Protein AF-A0A3M1GKZ2-F1 (afdb_monomer)

Mean predicted aligned error: 6.31 Å

Solvent-accessible surface area (backbone atoms only — not comparable to full-atom values): 9320 Å² total; per-residue (Å²): 112,46,81,45,53,14,76,59,37,61,53,76,44,78,39,84,76,85,60,89,94,63,88,43,56,88,41,63,17,24,56,49,50,64,48,45,76,88,50,92,95,51,83,71,90,32,74,43,45,52,50,52,49,52,50,51,53,44,51,51,49,22,51,50,25,41,50,50,11,53,52,34,39,75,72,68,40,52,72,63,8,52,48,30,34,48,52,14,45,53,44,38,52,52,49,45,53,50,56,45,49,54,55,63,69,57,75,69,89,48,71,68,59,56,51,45,47,53,50,40,46,52,47,24,47,52,21,48,47,39,29,76,77,64,66,37,74,72,25,47,56,39,27,51,51,28,47,52,52,51,52,54,54,43,47,44,25,56,55,38,37,69,54,45,43,67,53,53,65,61,74,80,108

Radius of gyration: 19.28 Å; Cα contacts (8 Å, |Δi|>4): 212; chains: 1; bounding box: 44×40×63 Å

Nearest PDB structures (foldseek):
  8tn1-assembly1_B  TM=6.274E-01  e=4.951E-01  synthetic construct
  6x8n-assembly2_B  TM=6.418E-01  e=1.323E+00  synthetic construct
  8jh6-assembly1_B  TM=5.559E-01  e=1.133E+00  synthetic construct
  6s37-assembly1_A  TM=4.528E-01  e=1.075E+00  Pseudomonas putida KT2440
  6s18-assembly1_B  TM=3.430E-01  e=3.026E+00  Pseudomonas putida KT2440

Structure (mmCIF, N/CA/C/O backbone):
data_AF-A0A3M1GKZ2-F1
#
_entry.id   AF-A0A3M1GKZ2-F1
#
loop_
_atom_site.group_PDB
_atom_site.id
_atom_site.type_symbol
_atom_site.label_atom_id
_atom_site.label_alt_id
_atom_site.label_comp_id
_atom_site.label_asym_id
_atom_site.label_entity_id
_atom_site.label_seq_id
_atom_site.pdbx_PDB_ins_code
_atom_site.Cartn_x
_atom_site.Cartn_y
_atom_site.Cartn_z
_atom_site.occupancy
_atom_site.B_iso_or_equiv
_atom_site.auth_seq_id
_atom_site.auth_comp_id
_atom_site.auth_asym_id
_atom_site.auth_atom_id
_atom_site.pdbx_PDB_model_num
ATOM 1 N N . MET A 1 1 ? 13.312 12.162 -26.719 1.00 84.31 1 MET A N 1
ATOM 2 C CA . MET A 1 1 ? 12.951 11.028 -25.833 1.00 84.31 1 MET A CA 1
ATOM 3 C C . MET A 1 1 ? 12.941 9.770 -26.679 1.00 84.31 1 MET A C 1
ATOM 5 O O . MET A 1 1 ? 12.450 9.846 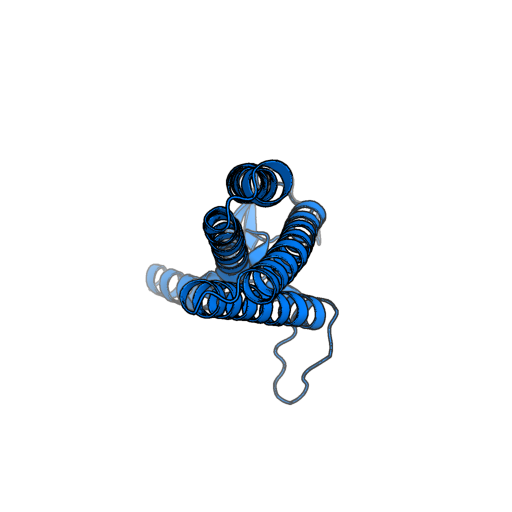-27.797 1.00 84.31 1 MET A O 1
ATOM 9 N N . ALA A 1 2 ? 13.480 8.658 -26.184 1.00 88.62 2 ALA A N 1
ATOM 10 C CA . ALA A 1 2 ? 13.471 7.381 -26.898 1.00 88.62 2 ALA A CA 1
ATOM 11 C C . ALA A 1 2 ? 12.237 6.558 -26.500 1.00 88.62 2 ALA A C 1
ATOM 13 O O . ALA A 1 2 ? 11.874 6.545 -25.320 1.00 88.62 2 ALA A O 1
ATOM 14 N N . LYS A 1 3 ? 11.601 5.884 -27.465 1.00 91.19 3 LYS A N 1
ATOM 15 C CA . LYS A 1 3 ? 10.545 4.900 -27.190 1.00 91.19 3 LYS A CA 1
ATOM 16 C C . LYS A 1 3 ? 11.195 3.566 -26.831 1.00 91.19 3 LYS A C 1
ATOM 18 O O . LYS A 1 3 ? 12.068 3.100 -27.554 1.00 91.19 3 LYS A O 1
ATOM 23 N N . VAL A 1 4 ? 10.769 2.975 -25.723 1.00 91.81 4 VAL A N 1
ATOM 24 C CA . VAL A 1 4 ? 11.190 1.647 -25.262 1.00 91.81 4 VAL A CA 1
ATOM 25 C C . VAL A 1 4 ? 9.963 0.841 -24.860 1.00 91.81 4 VAL A C 1
ATOM 27 O O . VAL A 1 4 ? 8.925 1.404 -24.508 1.00 91.81 4 VAL A O 1
ATOM 30 N N . GLU A 1 5 ? 10.078 -0.479 -24.880 1.00 91.75 5 GLU A N 1
ATOM 31 C CA . GLU A 1 5 ? 9.020 -1.365 -24.407 1.00 91.75 5 GLU A CA 1
ATOM 32 C C . GLU A 1 5 ? 9.192 -1.691 -22.925 1.00 91.75 5 GLU A C 1
ATOM 34 O O . GLU A 1 5 ? 10.300 -1.814 -22.396 1.00 91.75 5 GLU A O 1
ATOM 39 N N . CYS A 1 6 ? 8.072 -1.841 -22.222 1.00 90.25 6 CYS A N 1
ATOM 40 C CA . CYS A 1 6 ? 8.105 -2.353 -20.865 1.00 90.25 6 CYS A CA 1
ATOM 41 C C . CYS A 1 6 ? 8.441 -3.849 -20.865 1.00 90.25 6 CYS A C 1
ATOM 43 O O . CYS A 1 6 ? 7.635 -4.658 -21.316 1.00 90.25 6 CYS A O 1
ATOM 45 N N . GLY A 1 7 ? 9.537 -4.234 -20.207 1.00 89.19 7 GLY A N 1
ATOM 46 C CA . GLY A 1 7 ? 9.987 -5.626 -20.091 1.00 89.19 7 GLY A CA 1
ATOM 47 C C . GLY A 1 7 ? 9.031 -6.576 -19.353 1.00 89.19 7 GLY A C 1
ATOM 48 O O . GLY A 1 7 ? 9.287 -7.771 -19.289 1.00 89.19 7 GLY A O 1
ATOM 49 N N . PHE A 1 8 ? 7.921 -6.078 -18.792 1.00 89.81 8 PHE A N 1
ATOM 50 C CA . PHE A 1 8 ? 6.884 -6.914 -18.178 1.00 89.81 8 PHE A CA 1
ATOM 51 C C . PHE A 1 8 ? 5.573 -6.939 -18.977 1.00 89.81 8 PHE A C 1
ATOM 53 O O . PHE A 1 8 ? 5.068 -8.012 -19.326 1.00 89.81 8 PHE A O 1
ATOM 60 N N . CYS A 1 9 ? 4.976 -5.771 -19.240 1.00 89.69 9 CYS A N 1
ATOM 61 C CA . CYS A 1 9 ? 3.667 -5.692 -19.896 1.00 89.69 9 CYS A CA 1
ATOM 62 C C . CYS A 1 9 ? 3.742 -5.548 -21.423 1.00 89.69 9 CYS A C 1
ATOM 64 O O . CYS A 1 9 ? 2.718 -5.760 -22.066 1.00 89.69 9 CYS A O 1
ATOM 66 N N . GLY A 1 10 ? 4.911 -5.231 -21.991 1.00 89.00 10 GLY A N 1
ATOM 67 C CA . GLY A 1 10 ? 5.126 -5.038 -23.430 1.00 89.00 10 GLY A CA 1
ATOM 68 C C . GLY A 1 10 ? 4.637 -3.695 -23.981 1.00 89.00 10 GLY A C 1
ATOM 69 O O . GLY A 1 10 ? 4.800 -3.426 -25.159 1.00 89.00 10 GLY A O 1
ATOM 70 N N . LEU A 1 11 ? 4.035 -2.828 -23.157 1.00 89.25 11 LEU A N 1
ATOM 71 C CA . LEU A 1 11 ? 3.532 -1.539 -23.639 1.00 89.25 11 LEU A CA 1
ATOM 72 C C . LEU A 1 11 ? 4.683 -0.558 -23.926 1.00 89.25 11 LEU A C 1
ATOM 74 O O . LEU A 1 11 ? 5.607 -0.465 -23.104 1.00 89.25 11 LEU A O 1
ATOM 78 N N . PRO A 1 12 ? 4.606 0.221 -25.022 1.00 90.06 12 PRO A N 1
ATOM 79 C CA . PRO A 1 12 ? 5.603 1.235 -25.335 1.00 90.06 12 PRO A CA 1
ATOM 80 C C . PRO A 1 12 ? 5.489 2.437 -24.387 1.00 90.06 12 PRO A C 1
ATOM 82 O O . PRO A 1 12 ? 4.391 2.872 -24.033 1.00 90.06 12 PRO A O 1
ATOM 85 N N . PHE A 1 13 ? 6.627 3.004 -23.986 1.00 90.06 13 PHE A N 1
ATOM 86 C CA . PHE A 1 13 ? 6.701 4.244 -23.213 1.00 90.06 13 PHE A CA 1
ATOM 87 C C . PHE A 1 13 ? 7.999 5.016 -23.491 1.00 90.06 13 PHE A C 1
ATOM 89 O O . PHE A 1 13 ? 8.944 4.490 -24.075 1.00 90.06 13 PHE A O 1
ATOM 96 N N . SER A 1 14 ? 8.039 6.290 -23.099 1.00 89.75 14 SER A N 1
ATOM 97 C CA . SER A 1 14 ? 9.163 7.183 -23.398 1.00 89.75 14 SER A CA 1
ATOM 98 C C . SER A 1 14 ? 10.139 7.293 -22.229 1.00 89.75 14 SER A C 1
ATOM 100 O O . SER A 1 14 ? 9.732 7.545 -21.094 1.00 89.75 14 SER A O 1
ATOM 102 N N . VAL A 1 15 ? 11.437 7.194 -22.519 1.00 88.44 15 VAL A N 1
ATOM 103 C CA . VAL A 1 15 ? 12.529 7.445 -21.567 1.00 88.44 15 VAL A CA 1
ATOM 104 C C . VAL A 1 15 ? 13.444 8.563 -22.071 1.00 88.44 15 VAL A C 1
ATOM 106 O O . VAL A 1 15 ? 13.610 8.772 -23.276 1.00 88.44 15 VAL A O 1
ATOM 109 N N . ARG A 1 16 ? 14.025 9.337 -21.143 1.00 88.00 16 ARG A N 1
ATOM 110 C CA . ARG A 1 16 ? 14.878 10.486 -21.497 1.00 88.00 16 ARG A CA 1
ATOM 111 C C . ARG A 1 16 ? 16.215 10.045 -22.098 1.00 88.00 16 ARG A C 1
ATOM 113 O O . ARG A 1 16 ? 16.608 10.606 -23.112 1.00 88.00 16 ARG A O 1
ATOM 120 N N . ALA A 1 17 ? 16.859 9.051 -21.490 1.00 88.00 17 ALA A N 1
ATOM 121 C CA . ALA A 1 17 ? 18.127 8.477 -21.929 1.00 88.00 17 ALA A CA 1
ATOM 122 C C . ALA A 1 17 ? 18.113 6.963 -21.638 1.00 88.00 17 ALA A C 1
ATOM 124 O O . ALA A 1 17 ? 18.146 6.586 -20.463 1.00 88.00 17 ALA A O 1
ATOM 125 N N . PRO A 1 18 ? 17.959 6.099 -22.658 1.00 87.56 18 PRO A N 1
ATOM 126 C CA . PRO A 1 18 ? 18.084 4.661 -22.476 1.00 87.56 18 PRO A CA 1
ATOM 127 C C . PRO A 1 18 ? 19.563 4.273 -22.298 1.00 87.56 18 PRO A C 1
ATOM 129 O O . PRO A 1 18 ? 20.428 4.709 -23.049 1.00 87.56 18 PRO A O 1
ATOM 132 N N . GLU A 1 19 ? 19.835 3.451 -21.296 1.00 90.62 19 GLU A N 1
ATOM 133 C CA . GLU A 1 19 ? 21.101 2.781 -21.028 1.00 90.62 19 GLU A CA 1
ATOM 134 C C . GLU A 1 19 ? 21.105 1.461 -21.816 1.00 90.62 19 GLU A C 1
ATOM 136 O O . GLU A 1 19 ? 20.130 0.699 -21.722 1.00 90.62 19 GLU A O 1
ATOM 141 N N . PRO A 1 20 ? 22.167 1.161 -22.581 1.00 89.94 20 PRO A N 1
ATOM 142 C CA . PRO A 1 20 ? 22.291 -0.110 -23.285 1.00 89.94 20 PRO A CA 1
ATOM 143 C C . PRO A 1 20 ? 22.205 -1.295 -22.312 1.00 89.94 20 PRO A C 1
ATOM 145 O O . PRO A 1 20 ? 22.829 -1.282 -21.254 1.00 89.94 20 PRO A O 1
ATOM 148 N N . GLY A 1 21 ? 21.421 -2.321 -22.656 1.00 87.06 21 GLY A N 1
ATOM 149 C CA . GLY A 1 21 ? 21.289 -3.552 -21.862 1.00 87.06 21 GLY A CA 1
ATOM 150 C C . GLY A 1 21 ? 20.405 -3.456 -20.609 1.00 87.06 21 GLY A C 1
ATOM 151 O O . GLY A 1 21 ? 20.158 -4.472 -19.962 1.00 87.06 21 GLY A O 1
ATOM 152 N N . ALA A 1 22 ? 19.883 -2.277 -20.259 1.00 88.75 22 ALA A N 1
ATOM 153 C CA . ALA A 1 22 ? 19.018 -2.129 -19.092 1.00 88.75 22 ALA A CA 1
ATOM 154 C C . ALA A 1 22 ? 17.560 -2.537 -19.380 1.00 88.75 22 ALA A C 1
ATOM 156 O O . ALA A 1 22 ? 16.983 -2.178 -20.406 1.00 88.75 22 ALA A O 1
ATOM 157 N N . THR A 1 23 ? 16.909 -3.218 -18.430 1.00 89.50 23 THR A N 1
ATOM 158 C CA . THR A 1 23 ? 15.465 -3.502 -18.506 1.00 89.50 23 THR A CA 1
ATOM 159 C C . THR A 1 23 ? 14.637 -2.299 -18.043 1.00 89.50 23 THR A C 1
ATOM 161 O O . THR A 1 23 ? 14.928 -1.656 -17.028 1.00 89.50 23 THR A O 1
ATOM 164 N N . TYR A 1 24 ? 13.563 -2.006 -18.775 1.00 88.94 24 TYR A N 1
ATOM 165 C CA . TYR A 1 24 ? 12.703 -0.843 -18.568 1.00 88.94 24 TYR A CA 1
ATOM 166 C C . TYR A 1 24 ? 11.287 -1.246 -18.151 1.00 88.94 24 TYR A C 1
ATOM 168 O O . TYR A 1 24 ? 10.711 -2.192 -18.684 1.00 88.94 24 TYR A O 1
ATOM 176 N N . TYR A 1 25 ? 10.697 -0.511 -17.203 1.00 88.88 25 TYR A N 1
ATOM 177 C CA . TYR A 1 25 ? 9.336 -0.755 -16.722 1.00 88.88 25 TYR A CA 1
ATOM 178 C C . TYR A 1 25 ? 8.504 0.522 -16.768 1.00 88.88 25 TYR A C 1
ATOM 180 O O . TYR A 1 25 ? 8.942 1.562 -16.286 1.00 88.88 25 TYR A O 1
ATOM 188 N N . CYS A 1 26 ? 7.286 0.434 -17.305 1.00 87.19 26 CYS A N 1
ATOM 189 C CA . CYS A 1 26 ? 6.398 1.593 -17.435 1.00 87.19 26 CYS A CA 1
ATOM 190 C C . CYS A 1 26 ? 5.752 2.032 -16.106 1.00 87.19 26 CYS A C 1
ATOM 192 O O . CYS A 1 26 ? 5.079 3.060 -16.059 1.00 87.19 26 CYS A O 1
ATOM 194 N N . CYS A 1 27 ? 5.857 1.216 -15.052 1.00 86.00 27 CYS A N 1
ATOM 195 C CA . CYS A 1 27 ? 5.358 1.527 -13.714 1.00 86.00 27 CYS A CA 1
ATOM 196 C C . CYS A 1 27 ? 6.007 0.665 -12.625 1.00 86.00 27 CYS A C 1
ATOM 198 O O . CYS A 1 27 ? 6.457 -0.451 -12.904 1.00 86.00 27 CYS A O 1
ATOM 200 N N . SER A 1 28 ? 5.940 1.140 -11.376 1.00 83.69 28 SER A N 1
ATOM 201 C CA . SER A 1 28 ? 6.307 0.382 -10.170 1.00 83.69 28 SER A CA 1
ATOM 202 C C . SER A 1 28 ? 5.655 -1.003 -10.100 1.00 83.69 28 SER A C 1
ATOM 204 O O . SER A 1 28 ? 6.333 -1.989 -9.825 1.00 83.69 28 SER A O 1
ATOM 206 N N . GLY A 1 29 ? 4.371 -1.114 -10.452 1.00 86.25 29 GLY A N 1
ATOM 207 C CA . GLY A 1 29 ? 3.666 -2.397 -10.490 1.00 86.25 29 GLY A CA 1
ATOM 208 C C . GLY A 1 29 ? 4.267 -3.405 -11.476 1.00 86.25 29 GLY A C 1
ATOM 209 O O . GLY A 1 29 ?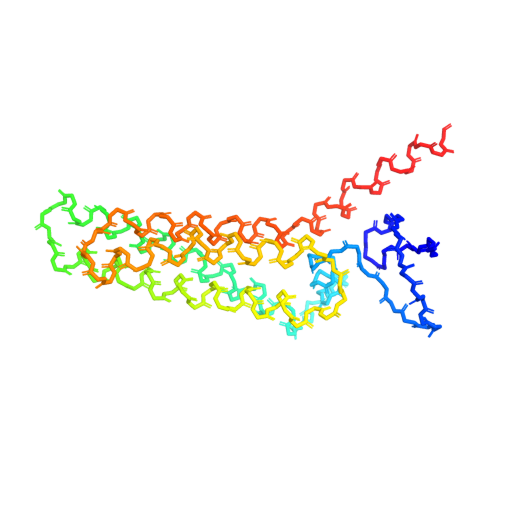 4.379 -4.583 -11.158 1.00 86.25 29 GLY A O 1
ATOM 210 N N . CYS A 1 30 ? 4.699 -2.964 -12.664 1.00 87.88 30 CYS A N 1
ATOM 211 C CA . CYS A 1 30 ? 5.370 -3.836 -13.638 1.00 87.88 30 CYS A CA 1
ATOM 212 C C . CYS A 1 30 ? 6.763 -4.259 -13.157 1.00 87.88 30 CYS A C 1
ATOM 214 O O . CYS A 1 30 ? 7.146 -5.408 -13.351 1.00 87.88 30 CYS A O 1
ATOM 216 N N . ALA A 1 31 ? 7.495 -3.343 -12.515 1.00 86.12 31 ALA A N 1
ATOM 217 C CA . ALA A 1 31 ? 8.813 -3.622 -11.947 1.00 86.12 31 ALA A CA 1
ATOM 218 C C . ALA A 1 31 ? 8.752 -4.584 -10.749 1.00 86.12 31 ALA A C 1
ATOM 220 O O . ALA A 1 31 ? 9.673 -5.369 -10.542 1.00 86.12 31 ALA A O 1
ATOM 221 N N . LEU A 1 32 ? 7.682 -4.526 -9.949 1.00 83.81 32 LEU A N 1
ATOM 222 C CA . LEU A 1 32 ? 7.442 -5.474 -8.862 1.00 83.81 32 LEU A CA 1
ATOM 223 C C . LEU A 1 32 ? 7.049 -6.845 -9.419 1.00 83.81 32 LEU A C 1
ATOM 225 O O . LEU A 1 32 ? 7.599 -7.865 -9.015 1.00 83.81 32 LEU A O 1
ATOM 229 N N . ALA A 1 33 ? 6.127 -6.859 -10.379 1.00 85.56 33 ALA A N 1
ATOM 230 C CA . ALA A 1 33 ? 5.600 -8.079 -10.973 1.00 85.56 33 ALA A CA 1
ATOM 231 C C . ALA A 1 33 ? 6.650 -8.898 -11.729 1.00 85.56 33 ALA A C 1
ATOM 233 O O . ALA A 1 33 ? 6.604 -10.122 -11.697 1.00 85.56 33 ALA A O 1
ATOM 234 N N . SER A 1 34 ? 7.617 -8.245 -12.378 1.00 86.31 34 SER A N 1
ATOM 235 C CA . SER A 1 34 ? 8.703 -8.948 -13.069 1.00 86.31 34 SER A CA 1
ATOM 236 C C . SER A 1 34 ? 9.646 -9.703 -12.130 1.00 86.31 34 SER A C 1
ATOM 238 O O . SER A 1 34 ? 10.380 -10.570 -12.588 1.00 86.31 34 SER A O 1
ATOM 240 N N . ARG A 1 35 ? 9.620 -9.412 -10.822 1.00 84.12 35 ARG A N 1
ATOM 241 C CA . ARG A 1 35 ? 10.426 -10.099 -9.797 1.00 84.12 35 ARG A CA 1
ATOM 242 C C . ARG A 1 35 ? 9.740 -11.335 -9.210 1.00 84.12 35 ARG A C 1
ATOM 244 O O . ARG A 1 35 ? 10.285 -11.953 -8.293 1.00 84.12 35 ARG A O 1
ATOM 251 N N . ILE A 1 36 ? 8.539 -11.664 -9.677 1.00 80.69 36 ILE A N 1
ATOM 252 C CA . ILE A 1 36 ? 7.772 -12.833 -9.244 1.00 80.69 36 ILE A CA 1
ATOM 253 C C . ILE A 1 36 ? 7.791 -13.819 -10.417 1.00 80.69 36 ILE A C 1
ATOM 255 O O . ILE A 1 36 ? 7.059 -13.612 -11.389 1.00 80.69 36 ILE A O 1
ATOM 259 N N . PRO A 1 37 ? 8.663 -14.845 -10.383 1.00 69.25 37 PRO A N 1
ATOM 260 C CA . PRO A 1 37 ? 8.722 -15.837 -11.447 1.00 69.25 37 PRO A CA 1
ATOM 261 C C . PRO A 1 37 ? 7.406 -16.616 -11.483 1.00 69.25 37 PRO A C 1
ATOM 263 O O . PRO A 1 37 ? 6.904 -17.035 -10.442 1.00 69.25 37 PRO A O 1
ATOM 266 N N . MET A 1 38 ? 6.849 -16.799 -12.677 1.00 69.88 38 MET A N 1
ATOM 267 C CA . MET A 1 38 ? 5.706 -17.681 -12.918 1.00 69.88 38 MET A CA 1
ATOM 268 C C . MET A 1 38 ? 6.169 -18.787 -13.863 1.00 69.88 38 MET A C 1
ATOM 270 O O . MET A 1 38 ? 5.860 -18.755 -15.053 1.00 69.88 38 MET A O 1
ATOM 274 N N . GLU A 1 39 ? 6.981 -19.712 -13.358 1.00 72.25 39 GLU A N 1
ATOM 275 C CA . GLU A 1 39 ? 7.347 -20.920 -14.098 1.00 72.25 39 GLU A CA 1
ATOM 276 C C . GLU A 1 39 ? 6.415 -22.068 -13.682 1.00 72.25 39 GLU A C 1
ATOM 278 O O . GLU A 1 39 ? 6.165 -22.252 -12.488 1.00 72.25 39 GLU A O 1
ATOM 283 N N . PRO A 1 40 ? 5.852 -22.839 -14.630 1.00 70.12 40 PRO A N 1
ATOM 284 C CA . PRO A 1 40 ? 5.044 -24.003 -14.293 1.00 70.12 40 PRO A CA 1
ATOM 285 C C . PRO A 1 40 ? 5.885 -25.023 -13.515 1.00 70.12 40 PRO A C 1
ATOM 287 O O . PRO A 1 40 ? 6.948 -25.427 -13.974 1.00 70.12 40 PRO A O 1
ATOM 290 N N . GLY A 1 41 ? 5.404 -25.457 -12.349 1.00 71.44 41 GLY A N 1
ATOM 291 C CA . GLY A 1 41 ? 6.026 -26.542 -11.578 1.00 71.44 41 GLY A CA 1
ATOM 292 C C . GLY A 1 41 ? 7.086 -26.119 -10.557 1.00 71.44 41 GLY A C 1
ATOM 293 O O . GLY A 1 41 ? 7.499 -26.956 -9.762 1.00 71.44 41 GLY A O 1
ATOM 294 N N . ASN A 1 42 ? 7.469 -24.840 -10.500 1.00 71.69 42 ASN A N 1
ATOM 295 C CA . ASN A 1 42 ? 8.311 -24.306 -9.432 1.00 71.69 42 ASN A CA 1
ATOM 296 C C . ASN A 1 42 ? 7.750 -22.962 -8.960 1.00 71.69 42 ASN A C 1
ATOM 298 O O . ASN A 1 42 ? 7.649 -22.015 -9.735 1.00 71.69 42 ASN A O 1
ATOM 302 N N . PHE A 1 43 ? 7.404 -22.868 -7.674 1.00 72.44 43 PHE A N 1
ATOM 303 C CA . PHE A 1 43 ? 7.097 -21.599 -7.012 1.00 72.44 43 PHE A CA 1
ATOM 304 C C . PHE A 1 43 ? 8.347 -21.132 -6.262 1.00 72.44 43 PHE A C 1
ATOM 306 O O . PHE A 1 43 ? 8.467 -21.385 -5.060 1.00 72.44 43 PHE A O 1
ATOM 313 N N . PRO A 1 44 ? 9.322 -20.489 -6.932 1.00 76.50 44 PRO A N 1
ATOM 314 C CA . PRO A 1 44 ? 10.501 -20.003 -6.242 1.00 76.50 44 PRO A CA 1
ATOM 315 C C . PRO A 1 44 ? 10.075 -18.950 -5.220 1.00 76.50 44 PRO A C 1
ATOM 317 O O . PRO A 1 44 ? 9.426 -17.954 -5.557 1.00 76.50 44 PRO A O 1
ATOM 320 N N . VAL A 1 45 ? 10.463 -19.161 -3.962 1.00 84.69 45 VAL A N 1
ATOM 321 C CA . VAL A 1 45 ? 10.297 -18.176 -2.891 1.00 84.69 45 VAL A CA 1
ATOM 322 C C . VAL A 1 45 ? 11.214 -16.992 -3.196 1.00 84.69 45 VAL A C 1
ATOM 324 O O . VAL A 1 45 ? 12.363 -16.926 -2.766 1.00 84.69 45 VAL A O 1
ATOM 327 N N . SER A 1 46 ? 10.724 -16.059 -4.012 1.00 84.50 46 SER A N 1
ATOM 328 C CA . SER A 1 46 ? 11.441 -14.835 -4.350 1.00 84.50 46 SER A CA 1
ATOM 329 C C . SER A 1 46 ? 11.174 -13.765 -3.294 1.00 84.50 46 SER A C 1
ATOM 331 O O . SER A 1 46 ? 10.104 -13.713 -2.684 1.00 84.50 46 SER A O 1
ATOM 333 N N . ARG A 1 47 ? 12.118 -12.834 -3.109 1.00 82.56 47 ARG A N 1
ATOM 334 C CA . ARG A 1 47 ? 11.893 -11.659 -2.244 1.00 82.56 47 ARG A CA 1
ATOM 335 C C . ARG A 1 47 ? 10.644 -10.875 -2.665 1.00 82.56 47 ARG A C 1
ATOM 337 O O . ARG A 1 47 ? 9.944 -10.346 -1.813 1.00 82.56 47 ARG A O 1
ATOM 344 N N . GLY A 1 48 ? 10.355 -10.819 -3.969 1.00 80.19 48 GLY A N 1
ATOM 345 C CA . GLY A 1 48 ? 9.155 -10.169 -4.500 1.00 80.19 48 GLY A CA 1
ATOM 346 C C . GLY A 1 48 ? 7.866 -10.864 -4.064 1.00 80.19 48 GLY A C 1
ATOM 347 O O . GLY A 1 48 ? 6.920 -10.184 -3.676 1.00 80.19 48 GLY A O 1
ATOM 348 N N . LEU A 1 49 ? 7.849 -12.201 -4.065 1.00 84.19 49 LEU A N 1
ATOM 349 C CA . LEU A 1 49 ? 6.715 -12.990 -3.586 1.00 84.19 49 LEU A CA 1
ATOM 350 C C . LEU A 1 49 ? 6.491 -12.792 -2.084 1.00 84.19 49 LEU A C 1
ATOM 352 O O . LEU A 1 49 ? 5.366 -12.528 -1.673 1.00 84.19 49 LEU A O 1
ATOM 356 N N . VAL A 1 50 ? 7.555 -12.848 -1.276 1.00 87.62 50 VAL A N 1
ATOM 357 C CA . VAL A 1 50 ? 7.464 -12.611 0.176 1.00 87.62 50 VAL A CA 1
ATOM 358 C C . VAL A 1 50 ? 6.910 -11.216 0.460 1.00 87.62 50 VAL A C 1
ATOM 360 O O . VAL A 1 50 ? 5.993 -11.073 1.260 1.00 87.62 50 VAL A O 1
ATOM 363 N N . VAL A 1 51 ? 7.402 -10.189 -0.236 1.00 85.56 51 VAL A N 1
ATOM 364 C CA . VAL A 1 51 ? 6.885 -8.821 -0.101 1.00 85.56 51 VAL A CA 1
ATOM 365 C C . VAL A 1 51 ? 5.407 -8.737 -0.491 1.00 85.56 51 VAL A C 1
ATOM 367 O O . VAL A 1 51 ? 4.626 -8.133 0.237 1.00 85.56 51 VAL A O 1
ATOM 370 N N . ALA A 1 52 ? 4.999 -9.361 -1.599 1.00 84.31 52 ALA A N 1
ATOM 371 C CA . ALA A 1 52 ? 3.600 -9.374 -2.021 1.00 84.31 52 ALA A CA 1
ATOM 372 C C . ALA A 1 52 ? 2.692 -10.077 -0.996 1.00 84.31 52 ALA A C 1
ATOM 374 O O . ALA A 1 52 ? 1.615 -9.567 -0.685 1.00 84.31 52 ALA A O 1
ATOM 375 N N . LEU A 1 53 ? 3.144 -11.200 -0.430 1.00 89.50 53 LEU A N 1
ATOM 376 C CA . LEU A 1 53 ? 2.438 -11.925 0.626 1.00 89.50 53 LEU A CA 1
ATOM 377 C C . LEU A 1 53 ? 2.338 -11.101 1.909 1.00 89.50 53 LEU A C 1
ATOM 379 O O . LEU A 1 53 ? 1.256 -11.019 2.478 1.00 89.50 53 LEU A O 1
ATOM 383 N N . LEU A 1 54 ? 3.419 -10.445 2.336 1.00 90.00 54 LEU A N 1
ATOM 384 C CA . LEU A 1 54 ? 3.406 -9.560 3.504 1.00 90.00 54 LEU A CA 1
ATOM 385 C C . LEU A 1 54 ? 2.451 -8.380 3.306 1.00 90.00 54 LEU A C 1
ATOM 387 O O . LEU A 1 54 ? 1.690 -8.054 4.213 1.00 90.00 54 LEU A O 1
ATOM 391 N N . CYS A 1 55 ? 2.438 -7.775 2.115 1.00 89.12 55 CYS A N 1
ATOM 392 C CA . CYS A 1 55 ? 1.484 -6.723 1.775 1.00 89.12 55 CYS A CA 1
ATOM 393 C C . CYS A 1 55 ? 0.036 -7.231 1.820 1.00 89.12 55 CYS A C 1
ATOM 395 O O . CYS A 1 55 ? -0.811 -6.589 2.436 1.00 89.12 55 CYS A O 1
ATOM 397 N N . GLY A 1 56 ? -0.254 -8.376 1.194 1.00 91.12 56 GLY A N 1
ATOM 398 C CA . GLY A 1 56 ? -1.601 -8.951 1.165 1.00 91.12 56 GLY A CA 1
ATOM 399 C C . GLY A 1 56 ? -2.088 -9.384 2.548 1.00 91.12 56 GLY A C 1
ATOM 400 O O . GLY A 1 56 ? -3.189 -9.023 2.957 1.00 91.12 56 GLY A O 1
ATOM 401 N N . PHE A 1 57 ? -1.245 -10.097 3.295 1.00 93.38 57 PHE A N 1
ATOM 402 C CA . PHE A 1 57 ? -1.539 -10.538 4.655 1.00 93.38 57 PHE A CA 1
ATOM 403 C C . PHE A 1 57 ? -1.716 -9.351 5.598 1.00 93.38 57 PHE A C 1
ATOM 405 O O . PHE A 1 57 ? -2.688 -9.304 6.348 1.00 93.38 57 PHE A O 1
ATOM 412 N N . GLY A 1 58 ? -0.817 -8.367 5.548 1.00 94.38 58 GLY A N 1
ATOM 413 C CA . GLY A 1 58 ? -0.943 -7.177 6.377 1.00 94.38 58 GLY A CA 1
ATOM 414 C C . GLY A 1 58 ? -2.218 -6.402 6.054 1.00 94.38 58 GLY A C 1
ATOM 415 O O . GLY A 1 58 ? -2.926 -6.019 6.980 1.00 94.38 58 GLY A O 1
ATOM 416 N N . LEU A 1 59 ? -2.557 -6.216 4.771 1.00 94.50 59 LEU A N 1
ATOM 417 C CA . LEU A 1 59 ? -3.782 -5.519 4.364 1.00 94.50 59 LEU A CA 1
ATOM 418 C C . LEU A 1 59 ? -5.031 -6.256 4.854 1.00 94.50 59 LEU A C 1
ATOM 420 O O . LEU A 1 59 ? -5.933 -5.636 5.413 1.00 94.50 59 LEU A O 1
ATOM 424 N N . PHE A 1 60 ? -5.070 -7.579 4.685 1.00 95.94 60 PHE A N 1
ATOM 425 C CA . PHE A 1 60 ? -6.162 -8.407 5.187 1.00 95.94 60 PHE A CA 1
ATOM 426 C C . PHE A 1 60 ? -6.339 -8.242 6.701 1.00 95.94 60 PHE A C 1
ATOM 428 O O . PHE A 1 60 ? -7.441 -7.950 7.161 1.00 95.94 60 PHE A O 1
ATOM 435 N N . ASN A 1 61 ? -5.253 -8.356 7.471 1.00 96.00 61 ASN A N 1
ATOM 436 C CA . ASN A 1 61 ? -5.307 -8.199 8.924 1.00 96.00 61 ASN A CA 1
ATOM 437 C C . ASN A 1 61 ? -5.695 -6.777 9.333 1.00 96.00 61 ASN A C 1
ATOM 439 O O . ASN A 1 61 ? -6.482 -6.605 10.257 1.00 96.00 61 ASN A O 1
ATOM 443 N N . GLN A 1 62 ? -5.203 -5.754 8.631 1.00 95.94 62 GLN A N 1
ATOM 444 C CA . GLN A 1 62 ? -5.601 -4.372 8.876 1.00 95.94 62 GLN A CA 1
ATOM 445 C C . GLN A 1 62 ? -7.123 -4.213 8.752 1.00 95.94 62 GLN A C 1
ATOM 447 O O . GLN A 1 62 ? -7.749 -3.662 9.659 1.00 95.94 62 GLN A O 1
ATOM 452 N N . VAL A 1 63 ? -7.721 -4.709 7.663 1.00 97.00 63 VAL A N 1
ATOM 453 C CA . VAL A 1 63 ? -9.176 -4.641 7.447 1.00 97.00 63 VAL A CA 1
ATOM 454 C C . VAL A 1 63 ? -9.920 -5.462 8.497 1.00 97.00 63 VAL A C 1
ATOM 456 O O . VAL A 1 63 ? -10.891 -4.973 9.069 1.00 97.00 63 VAL A O 1
ATOM 459 N N . LEU A 1 64 ? -9.448 -6.674 8.797 1.00 97.31 64 LEU A N 1
ATOM 460 C CA . LEU A 1 64 ? -10.053 -7.546 9.803 1.00 97.31 64 LEU A CA 1
ATOM 461 C C . LEU A 1 64 ? -10.105 -6.868 11.178 1.00 97.31 64 LEU A C 1
ATOM 463 O O . LEU A 1 64 ? -11.162 -6.832 11.800 1.00 97.31 64 LEU A O 1
ATOM 467 N N . PHE A 1 65 ? -8.997 -6.280 11.634 1.00 97.62 65 PHE A N 1
ATOM 468 C CA . PHE A 1 65 ? -8.948 -5.569 12.911 1.00 97.62 65 PHE A CA 1
ATOM 469 C C . PHE A 1 65 ? -9.756 -4.265 12.901 1.00 97.62 65 PHE A C 1
ATOM 471 O O . PHE A 1 65 ? -10.329 -3.908 13.929 1.00 97.62 65 PHE A O 1
ATOM 478 N N . ALA A 1 66 ? -9.855 -3.574 11.759 1.00 96.62 66 ALA A N 1
ATOM 479 C CA . ALA A 1 66 ? -10.721 -2.402 11.617 1.00 96.62 66 ALA A CA 1
ATOM 480 C C . ALA A 1 66 ? -12.205 -2.776 11.768 1.00 96.62 66 ALA A C 1
ATOM 482 O O . ALA A 1 66 ? -12.941 -2.118 12.508 1.00 96.62 66 ALA A O 1
ATOM 483 N N . LEU A 1 67 ? -12.630 -3.860 11.109 1.00 97.69 67 LEU A N 1
ATOM 484 C CA . LEU A 1 67 ? -13.985 -4.403 11.206 1.00 97.69 67 LEU A CA 1
ATOM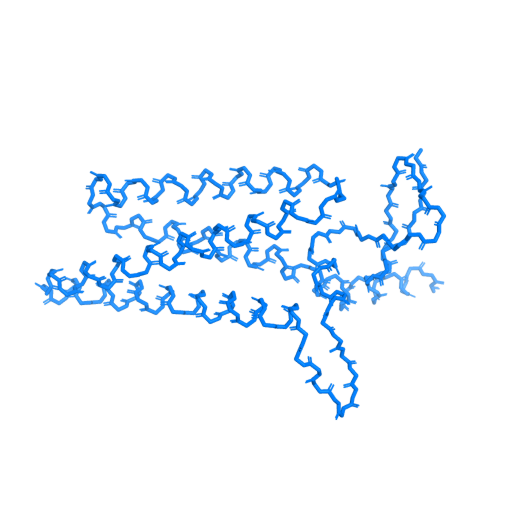 485 C C . LEU A 1 67 ? -14.285 -4.898 12.620 1.00 97.69 67 LEU A C 1
ATOM 487 O O . LEU A 1 67 ? -15.280 -4.483 13.207 1.00 97.69 67 LEU A O 1
ATOM 491 N N . LEU A 1 68 ? -13.405 -5.732 13.182 1.00 97.62 68 LEU A N 1
ATOM 492 C CA . LEU A 1 68 ? -13.556 -6.270 14.532 1.00 97.62 68 LEU A CA 1
ATOM 493 C C . LEU A 1 68 ? -13.619 -5.145 15.569 1.00 97.62 68 LEU A C 1
ATOM 495 O O . LEU A 1 68 ? -14.514 -5.137 16.404 1.00 97.62 68 LEU A O 1
ATOM 499 N N . GLY A 1 69 ? -12.712 -4.168 15.493 1.00 96.56 69 GLY A N 1
ATOM 500 C CA . GLY A 1 69 ? -12.701 -3.030 16.408 1.00 96.56 69 GLY A CA 1
ATOM 501 C C . GLY A 1 69 ? -13.968 -2.184 16.312 1.00 96.56 69 GLY A C 1
ATOM 502 O O . GLY A 1 69 ? -14.527 -1.806 17.338 1.00 96.56 69 GLY A O 1
ATOM 503 N N . SER A 1 70 ? -14.468 -1.955 15.094 1.00 96.12 70 SER A N 1
ATOM 504 C CA . SER A 1 70 ? -15.728 -1.234 14.868 1.00 96.12 70 SER A CA 1
ATOM 505 C C . SER A 1 70 ? -16.938 -2.001 15.419 1.00 96.12 70 SER A C 1
ATOM 507 O O . SER A 1 70 ? -17.799 -1.401 16.056 1.00 96.12 70 SER A O 1
ATOM 509 N N . ALA A 1 71 ? -16.988 -3.323 15.224 1.00 97.50 71 ALA A N 1
ATOM 510 C CA . ALA A 1 71 ? -18.060 -4.174 15.739 1.00 97.50 71 ALA A CA 1
ATOM 511 C C . ALA A 1 71 ? -18.064 -4.224 17.276 1.00 97.50 71 ALA A C 1
ATOM 513 O O . ALA A 1 71 ? -19.092 -3.998 17.903 1.00 97.50 71 ALA A O 1
ATOM 514 N N . VAL A 1 72 ? -16.898 -4.422 17.894 1.00 97.50 72 VAL A N 1
ATOM 515 C CA . VAL A 1 72 ? -16.750 -4.468 19.358 1.00 97.50 72 VAL A CA 1
ATOM 516 C C . VAL A 1 72 ? -17.064 -3.110 20.005 1.00 97.50 72 VAL A C 1
ATOM 518 O O . VAL A 1 72 ? -17.626 -3.065 21.100 1.00 97.50 72 VAL A O 1
ATOM 521 N N . LEU A 1 73 ? -16.755 -1.994 19.331 1.00 95.88 73 LEU A N 1
ATOM 522 C CA . LEU A 1 73 ? -17.190 -0.665 19.776 1.00 95.88 73 LEU A CA 1
ATOM 523 C C . LEU A 1 73 ? -18.712 -0.515 19.748 1.00 95.88 73 LEU A C 1
ATOM 525 O O . LEU A 1 73 ? -19.274 0.054 20.681 1.00 95.88 73 LEU A O 1
ATOM 529 N N . ALA A 1 74 ? -19.373 -1.039 18.714 1.00 95.69 74 ALA A N 1
ATOM 530 C CA . ALA A 1 74 ? -20.830 -1.012 18.615 1.00 95.69 74 ALA A CA 1
ATOM 531 C C . ALA A 1 74 ? -21.511 -1.826 19.733 1.00 95.69 74 ALA A C 1
ATOM 533 O O . ALA A 1 74 ? -22.611 -1.482 20.155 1.00 95.69 74 ALA A O 1
ATOM 534 N N . GLU A 1 75 ? -20.837 -2.849 20.267 1.00 97.06 75 GLU A N 1
ATOM 535 C CA . GLU A 1 75 ? -21.276 -3.627 21.437 1.00 97.06 75 GLU A CA 1
ATOM 536 C C . GLU A 1 75 ? -21.001 -2.933 22.790 1.00 97.06 75 GLU A C 1
ATOM 538 O O . GLU A 1 75 ? -21.255 -3.507 23.848 1.00 97.06 75 GLU A O 1
ATOM 543 N N . GLY A 1 76 ? -20.452 -1.712 22.797 1.00 95.75 76 GLY A N 1
ATOM 544 C CA . GLY A 1 76 ? -20.157 -0.954 24.019 1.00 95.75 76 GLY A CA 1
ATOM 545 C C . GLY A 1 76 ? -18.863 -1.362 24.734 1.00 95.75 76 GLY A C 1
ATOM 546 O O . GLY A 1 76 ? -18.548 -0.834 25.800 1.00 95.75 76 GLY A O 1
ATOM 547 N N . ARG A 1 77 ? -18.062 -2.264 24.154 1.00 96.44 77 ARG A N 1
ATOM 548 C CA . ARG A 1 77 ? -16.794 -2.741 24.734 1.00 96.44 77 ARG A CA 1
ATOM 549 C C . ARG A 1 77 ? -15.618 -1.869 24.286 1.00 96.44 77 ARG A C 1
ATOM 551 O O . ARG A 1 77 ? -14.740 -2.311 23.540 1.00 96.44 77 ARG A O 1
ATOM 558 N N . ALA A 1 78 ? -15.607 -0.621 24.757 1.00 94.00 78 ALA A N 1
ATOM 559 C CA . ALA A 1 78 ? -14.705 0.430 24.281 1.00 94.00 78 ALA A CA 1
ATOM 560 C C . ALA A 1 78 ? -13.213 0.053 24.296 1.00 94.00 78 ALA A C 1
ATOM 562 O O . ALA A 1 78 ? -12.541 0.210 23.276 1.00 94.00 78 ALA A O 1
ATOM 563 N N . ASP A 1 79 ? -12.702 -0.497 25.400 1.00 94.06 79 ASP A N 1
ATOM 564 C CA . ASP A 1 79 ? -11.268 -0.789 25.549 1.00 94.06 79 ASP A CA 1
ATOM 565 C C . ASP A 1 79 ? -10.761 -1.807 24.521 1.00 94.06 79 ASP A C 1
ATOM 567 O O . ASP A 1 79 ? -9.728 -1.611 23.877 1.00 94.06 79 ASP A O 1
ATOM 571 N N . VAL A 1 80 ? -11.522 -2.887 24.324 1.00 95.88 80 VAL A N 1
ATOM 572 C CA . VAL A 1 80 ? -11.174 -3.963 23.386 1.00 95.88 80 VAL A CA 1
ATOM 573 C C . VAL A 1 80 ? -11.327 -3.485 21.942 1.00 95.88 80 VAL A C 1
ATOM 575 O O . VAL A 1 80 ? -10.465 -3.760 21.105 1.00 95.88 80 VAL A O 1
ATOM 578 N N . GLY A 1 81 ? -12.389 -2.728 21.651 1.00 95.25 81 GLY A N 1
ATOM 579 C CA . GLY A 1 81 ? -12.628 -2.178 20.320 1.00 95.25 81 GLY A CA 1
ATOM 580 C C . GLY A 1 81 ? -11.539 -1.189 19.896 1.00 95.25 81 GLY A C 1
ATOM 581 O O . GLY A 1 81 ? -10.980 -1.306 18.803 1.00 95.25 81 GLY A O 1
ATOM 582 N N . LEU A 1 82 ? -11.147 -0.276 20.792 1.00 94.62 82 LEU A N 1
ATOM 583 C CA . LEU A 1 82 ? -10.046 0.661 20.552 1.00 94.62 82 LEU A CA 1
ATOM 584 C C . LEU A 1 82 ? -8.699 -0.049 20.414 1.00 94.62 82 LEU A C 1
ATOM 586 O O . LEU A 1 82 ? -7.889 0.357 19.580 1.00 94.62 82 LEU A O 1
ATOM 590 N N . LEU A 1 83 ? -8.445 -1.112 21.183 1.00 95.69 83 LEU A N 1
ATOM 591 C CA . LEU A 1 83 ? -7.227 -1.908 21.032 1.00 95.69 83 LEU A CA 1
ATOM 592 C C . LEU A 1 83 ? -7.137 -2.525 19.629 1.00 95.69 83 LEU A C 1
ATOM 594 O O . LEU A 1 83 ? -6.108 -2.379 18.970 1.00 95.69 83 LEU A O 1
ATOM 598 N N . ALA A 1 84 ? -8.211 -3.151 19.143 1.00 95.81 84 ALA A N 1
ATOM 599 C CA . ALA A 1 84 ? -8.252 -3.717 17.795 1.00 95.81 84 ALA A CA 1
ATOM 600 C C . ALA A 1 84 ? -8.038 -2.638 16.717 1.00 95.81 84 ALA A C 1
ATOM 602 O O . ALA A 1 84 ? -7.224 -2.818 15.809 1.00 95.81 84 ALA A O 1
ATOM 603 N N . LEU A 1 85 ? -8.675 -1.471 16.860 1.00 95.44 85 LEU A N 1
ATOM 604 C CA . LEU A 1 85 ? -8.454 -0.333 15.965 1.00 95.44 85 LEU A CA 1
ATOM 605 C C . LEU A 1 85 ? -7.006 0.180 15.996 1.00 95.44 85 LEU A C 1
ATOM 607 O O . LEU A 1 85 ? -6.460 0.511 14.946 1.00 95.44 85 LEU A O 1
ATOM 611 N N . ARG A 1 86 ? -6.347 0.201 17.163 1.00 95.06 86 ARG A N 1
ATOM 612 C CA . ARG A 1 86 ? -4.924 0.569 17.278 1.00 95.06 86 ARG A CA 1
ATOM 613 C C . ARG A 1 86 ? -4.024 -0.434 16.569 1.00 95.06 86 ARG A C 1
ATOM 615 O O . ARG A 1 86 ? -3.123 -0.017 15.847 1.00 95.06 86 ARG A O 1
ATOM 622 N N . VAL A 1 87 ? -4.284 -1.732 16.727 1.00 95.69 87 VAL A N 1
ATOM 623 C CA . VAL A 1 87 ? -3.552 -2.785 16.004 1.00 95.69 87 VAL A CA 1
ATOM 624 C C . VAL A 1 87 ? -3.726 -2.608 14.496 1.00 95.69 87 VAL A C 1
ATOM 626 O O . VAL A 1 87 ? -2.735 -2.630 13.765 1.00 95.69 87 VAL A O 1
ATOM 629 N N . SER A 1 88 ? -4.952 -2.340 14.033 1.00 95.56 88 SER A N 1
ATOM 630 C CA . SER A 1 88 ? -5.219 -2.009 12.629 1.00 95.56 88 SER A CA 1
ATOM 631 C C . SER A 1 88 ? -4.430 -0.778 12.173 1.00 95.56 88 SER A C 1
ATOM 633 O O . SER A 1 88 ? -3.749 -0.826 11.150 1.00 95.56 88 SER A O 1
ATOM 635 N N . ALA A 1 89 ? -4.449 0.310 12.946 1.00 93.19 89 ALA A N 1
ATOM 636 C CA . ALA A 1 89 ? -3.748 1.542 12.600 1.00 93.19 89 ALA A CA 1
ATOM 637 C C . ALA A 1 89 ? -2.224 1.345 12.500 1.00 93.19 89 ALA A C 1
ATOM 639 O O . ALA A 1 89 ? -1.606 1.787 11.532 1.00 93.19 89 ALA A O 1
ATOM 640 N N . VAL A 1 90 ? -1.617 0.633 13.455 1.00 93.62 90 VAL A N 1
ATOM 641 C CA . VAL A 1 90 ? -0.175 0.334 13.451 1.00 93.62 90 VAL A CA 1
ATOM 642 C C . VAL A 1 90 ? 0.198 -0.568 12.273 1.00 93.62 90 VAL A C 1
ATOM 644 O O . VAL A 1 90 ? 1.146 -0.262 11.546 1.00 93.62 90 VAL A O 1
ATOM 647 N N . ALA A 1 91 ? -0.567 -1.637 12.029 1.00 92.06 91 ALA A N 1
ATOM 648 C CA . ALA A 1 91 ? -0.366 -2.498 10.863 1.00 92.06 91 ALA A CA 1
ATOM 649 C C . ALA A 1 91 ? -0.495 -1.699 9.555 1.00 92.06 91 ALA A C 1
ATOM 651 O O . ALA A 1 91 ? 0.327 -1.838 8.647 1.00 92.06 91 ALA A O 1
ATOM 652 N N . GLY A 1 92 ? -1.483 -0.805 9.490 1.00 92.06 92 GLY A N 1
ATOM 653 C CA . GLY A 1 92 ? -1.722 0.073 8.355 1.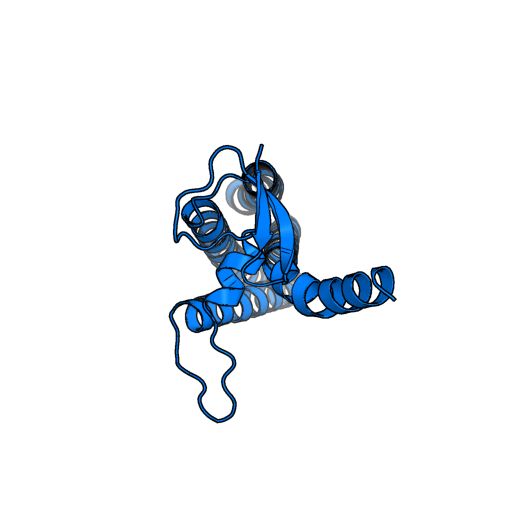00 92.06 92 GLY A CA 1
ATOM 654 C C . GLY A 1 92 ? -0.569 1.034 8.076 1.00 92.06 92 GLY A C 1
ATOM 655 O O . GLY A 1 92 ? -0.167 1.180 6.923 1.00 92.06 92 GLY A O 1
ATOM 656 N N . LEU A 1 93 ? 0.010 1.644 9.111 1.00 92.00 93 LEU A N 1
ATOM 657 C CA . LEU A 1 93 ? 1.196 2.494 8.974 1.00 92.00 93 LEU A CA 1
ATOM 658 C C . LEU A 1 93 ? 2.414 1.698 8.491 1.00 92.00 93 LEU A C 1
ATOM 660 O O . LEU A 1 93 ? 3.147 2.168 7.621 1.00 92.00 93 LEU A O 1
ATOM 664 N N . GLY A 1 94 ? 2.602 0.477 9.001 1.00 91.50 94 GLY A N 1
ATOM 665 C CA . GLY A 1 94 ? 3.669 -0.419 8.551 1.00 91.50 94 GLY A CA 1
ATOM 6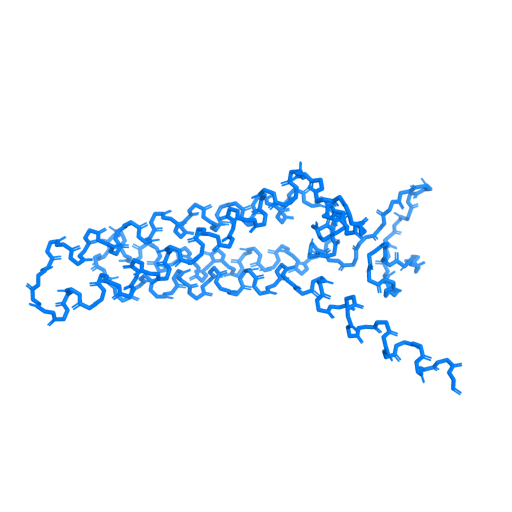66 C C . GLY A 1 94 ? 3.550 -0.779 7.067 1.00 91.50 94 GLY A C 1
ATOM 667 O O . GLY A 1 94 ? 4.526 -0.679 6.321 1.00 91.50 94 GLY A O 1
ATOM 668 N N . LEU A 1 95 ? 2.344 -1.130 6.611 1.00 90.62 95 LEU A N 1
ATOM 669 C CA . LEU A 1 95 ? 2.056 -1.390 5.195 1.00 90.62 95 LEU A CA 1
ATOM 670 C C . LEU A 1 95 ? 2.298 -0.171 4.317 1.00 90.62 95 LEU A C 1
ATOM 672 O O . LEU A 1 95 ? 2.897 -0.292 3.247 1.00 90.62 95 LEU A O 1
ATOM 676 N N . PHE A 1 96 ? 1.843 0.993 4.775 1.00 88.56 96 PHE A N 1
ATOM 677 C CA . PHE A 1 96 ? 2.022 2.242 4.061 1.00 88.56 96 PHE A CA 1
ATOM 678 C C . PHE A 1 96 ? 3.512 2.543 3.863 1.00 88.56 96 PHE A C 1
ATOM 680 O O . PHE A 1 96 ? 3.960 2.773 2.738 1.00 88.56 96 PHE A O 1
ATOM 687 N N . ALA A 1 97 ? 4.299 2.463 4.941 1.00 88.31 97 ALA A N 1
ATOM 688 C CA . ALA A 1 97 ? 5.743 2.672 4.907 1.00 88.31 97 ALA A CA 1
ATOM 689 C C . ALA A 1 97 ? 6.446 1.671 3.977 1.00 88.31 97 ALA A C 1
ATOM 691 O O . ALA A 1 97 ? 7.305 2.063 3.185 1.00 88.31 97 ALA A O 1
ATOM 692 N N . LEU A 1 98 ? 6.043 0.396 4.011 1.00 87.94 98 LEU A N 1
ATOM 693 C CA . LEU A 1 98 ? 6.559 -0.631 3.108 1.00 87.94 98 LEU A CA 1
ATOM 694 C C . LEU A 1 98 ? 6.250 -0.295 1.642 1.00 87.94 98 LEU A C 1
ATOM 696 O O . LEU A 1 98 ? 7.156 -0.281 0.809 1.00 87.94 98 LEU A O 1
ATOM 700 N N . GLY A 1 99 ? 4.995 0.017 1.313 1.00 84.12 99 GLY A N 1
ATOM 701 C CA . GLY A 1 99 ? 4.582 0.349 -0.052 1.00 84.12 99 GLY A CA 1
ATOM 702 C C . GLY A 1 99 ? 5.242 1.626 -0.585 1.00 84.12 99 GLY A C 1
ATOM 703 O O . GLY A 1 99 ? 5.690 1.661 -1.738 1.00 84.12 99 GLY A O 1
ATOM 704 N N . ALA A 1 100 ? 5.388 2.650 0.260 1.00 82.38 100 ALA A N 1
ATOM 705 C CA . ALA A 1 100 ? 6.142 3.859 -0.058 1.00 82.38 100 ALA A CA 1
ATOM 706 C C . ALA A 1 100 ? 7.625 3.538 -0.304 1.00 82.38 100 ALA A C 1
ATOM 708 O O . ALA A 1 100 ? 8.176 3.936 -1.331 1.00 82.38 100 ALA A O 1
ATOM 709 N N . GLY A 1 101 ? 8.251 2.742 0.568 1.00 83.56 101 GLY A N 1
ATOM 710 C CA . GLY A 1 101 ? 9.638 2.298 0.427 1.00 83.56 101 GLY A CA 1
ATOM 711 C C . GLY A 1 101 ? 9.887 1.527 -0.870 1.00 83.56 101 GLY A C 1
ATOM 712 O O . GLY A 1 101 ? 10.849 1.816 -1.579 1.00 83.56 101 GLY A O 1
ATOM 713 N N . LEU A 1 102 ? 8.988 0.612 -1.245 1.00 80.69 102 LEU A N 1
ATOM 714 C CA . LEU A 1 102 ? 9.058 -0.114 -2.520 1.00 80.69 102 LEU A CA 1
ATOM 715 C C . LEU A 1 102 ? 8.936 0.823 -3.725 1.00 80.69 102 LEU A C 1
ATOM 717 O O . LEU A 1 102 ? 9.654 0.662 -4.714 1.00 80.69 102 LEU A O 1
ATOM 721 N N . THR A 1 103 ? 8.053 1.816 -3.633 1.00 78.69 103 THR A N 1
ATOM 722 C CA . THR A 1 103 ? 7.840 2.799 -4.700 1.00 78.69 103 THR A CA 1
ATOM 723 C C . THR A 1 103 ? 9.060 3.708 -4.870 1.00 78.69 103 THR A C 1
ATOM 725 O O . THR A 1 103 ? 9.506 3.933 -5.994 1.00 78.69 103 THR A O 1
ATOM 728 N N . LEU A 1 104 ? 9.671 4.157 -3.769 1.00 77.75 104 LEU A N 1
ATOM 729 C CA . LEU A 1 104 ? 10.903 4.954 -3.779 1.00 77.75 104 LEU A CA 1
ATOM 730 C C . LEU A 1 104 ? 12.118 4.136 -4.249 1.00 77.75 104 LEU A C 1
ATOM 732 O O . LEU A 1 104 ? 12.936 4.616 -5.040 1.00 77.75 104 LEU A O 1
ATOM 736 N N . ALA A 1 105 ? 12.222 2.875 -3.819 1.00 76.69 105 ALA A N 1
ATOM 737 C CA . ALA A 1 105 ? 13.295 1.962 -4.213 1.00 76.69 105 ALA A CA 1
ATOM 738 C C . ALA A 1 105 ? 13.246 1.588 -5.700 1.00 76.69 105 ALA A C 1
ATOM 740 O O . ALA A 1 105 ? 14.272 1.215 -6.272 1.00 76.69 105 ALA A O 1
ATOM 741 N N . ALA A 1 106 ? 12.088 1.720 -6.355 1.00 70.81 106 ALA A N 1
ATOM 742 C CA . ALA A 1 106 ? 11.948 1.430 -7.777 1.00 70.81 106 ALA A CA 1
ATOM 743 C C . ALA A 1 106 ? 12.797 2.346 -8.686 1.00 70.81 106 ALA A C 1
ATOM 745 O O . ALA A 1 106 ? 12.920 2.019 -9.864 1.00 70.81 106 ALA A O 1
ATOM 746 N N . ARG A 1 107 ? 13.412 3.429 -8.158 1.00 58.16 107 ARG A N 1
ATOM 747 C CA . ARG A 1 107 ? 14.480 4.316 -8.708 1.00 58.16 107 ARG A CA 1
ATOM 748 C C . ARG A 1 107 ? 14.384 4.800 -10.171 1.00 58.16 107 ARG A C 1
ATOM 750 O O . ARG A 1 107 ? 15.174 5.653 -10.571 1.00 58.16 107 ARG A O 1
ATOM 757 N N . ARG A 1 108 ? 13.414 4.370 -10.977 1.00 59.62 108 ARG A N 1
ATOM 758 C CA . ARG A 1 108 ? 13.224 4.777 -12.375 1.00 59.62 108 ARG A CA 1
ATOM 759 C C . ARG A 1 108 ? 11.992 5.674 -12.485 1.00 59.62 108 ARG A C 1
ATOM 761 O O . ARG A 1 108 ? 10.884 5.229 -12.747 1.00 59.62 108 ARG A O 1
ATOM 768 N N . ARG A 1 109 ? 12.259 6.961 -12.226 1.00 56.81 109 ARG A N 1
ATOM 769 C CA . ARG A 1 109 ? 11.487 8.188 -12.509 1.00 56.81 109 ARG A CA 1
ATOM 770 C C . ARG A 1 109 ? 10.201 7.998 -13.334 1.00 56.81 109 ARG A C 1
ATOM 772 O O . ARG A 1 109 ? 10.192 8.257 -14.534 1.00 56.81 109 ARG A O 1
ATOM 779 N N . ALA A 1 110 ? 9.091 7.712 -12.667 1.00 66.94 110 ALA A N 1
ATOM 780 C CA . ALA A 1 110 ? 7.787 8.172 -13.122 1.00 66.94 110 ALA A CA 1
ATOM 781 C C . ALA A 1 110 ? 7.291 9.193 -12.095 1.00 66.94 110 ALA A C 1
ATOM 783 O O . ALA A 1 110 ? 7.067 8.846 -10.939 1.00 66.94 110 ALA A O 1
ATOM 784 N N . TRP A 1 111 ? 7.135 10.459 -12.495 1.00 70.75 111 TRP A N 1
ATOM 785 C CA . TRP A 1 111 ? 6.546 11.504 -11.642 1.00 70.75 111 TRP A CA 1
ATOM 786 C C . TRP A 1 111 ? 5.194 11.069 -11.055 1.00 70.75 111 TRP A C 1
ATOM 788 O O . TR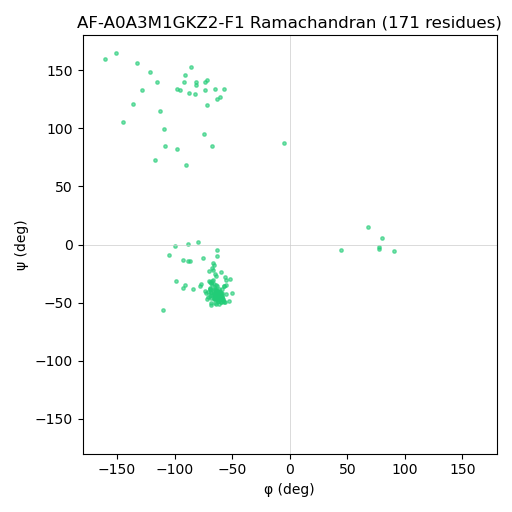P A 1 111 ? 4.866 11.430 -9.931 1.00 70.75 111 TRP A O 1
ATOM 798 N N . SER A 1 112 ? 4.460 10.212 -11.772 1.00 73.06 112 SER A N 1
ATOM 799 C CA . SER A 1 112 ? 3.223 9.594 -11.293 1.00 73.06 112 SER A CA 1
ATOM 800 C C . SER A 1 112 ? 3.393 8.801 -9.996 1.00 73.06 112 SER A C 1
ATOM 802 O O . SER A 1 112 ? 2.489 8.799 -9.173 1.00 73.06 112 SER A O 1
ATOM 804 N N . ASP A 1 113 ? 4.527 8.124 -9.809 1.00 75.25 113 ASP A N 1
ATOM 805 C CA . ASP A 1 113 ? 4.765 7.307 -8.618 1.00 75.25 113 ASP A CA 1
ATOM 806 C C . ASP A 1 113 ? 5.118 8.198 -7.410 1.00 75.25 113 A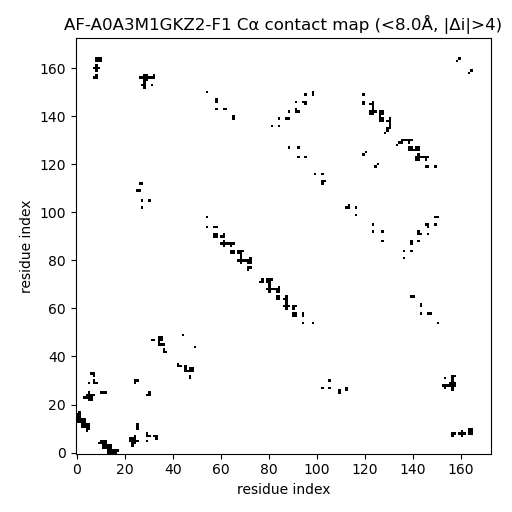SP A C 1
ATOM 808 O O . ASP A 1 113 ? 4.669 7.924 -6.302 1.00 75.25 113 ASP A O 1
ATOM 812 N N . ALA A 1 114 ? 5.819 9.320 -7.623 1.00 75.81 114 ALA A N 1
ATOM 813 C CA . ALA A 1 114 ? 6.068 10.319 -6.578 1.00 75.81 114 ALA A CA 1
ATOM 814 C C . ALA A 1 114 ? 4.785 11.059 -6.159 1.00 75.81 114 ALA A C 1
ATOM 816 O O . ALA A 1 114 ? 4.528 11.212 -4.967 1.00 75.81 114 ALA A O 1
ATOM 817 N N . ILE A 1 115 ? 3.954 11.461 -7.132 1.00 81.56 115 ILE A N 1
ATOM 818 C CA . ILE A 1 115 ? 2.640 12.069 -6.873 1.00 81.56 115 ILE A CA 1
ATOM 819 C C . ILE A 1 115 ? 1.772 11.106 -6.069 1.00 81.56 115 ILE A C 1
ATOM 821 O O . ILE A 1 115 ? 1.166 11.512 -5.085 1.00 81.56 115 ILE A O 1
ATOM 825 N N . LEU A 1 116 ? 1.745 9.824 -6.438 1.00 79.44 116 LEU A N 1
ATOM 826 C CA . LEU A 1 116 ? 0.971 8.835 -5.701 1.00 79.44 116 LEU A CA 1
ATOM 827 C C . LEU A 1 116 ? 1.474 8.669 -4.265 1.00 79.44 116 LEU A C 1
ATOM 829 O O . LEU A 1 116 ? 0.654 8.642 -3.359 1.00 79.44 116 LEU A O 1
ATOM 833 N N . VAL A 1 117 ? 2.789 8.582 -4.036 1.00 79.44 117 VAL A N 1
ATOM 834 C CA . VAL A 1 117 ? 3.332 8.492 -2.668 1.00 79.44 117 VAL A CA 1
ATOM 835 C C . VAL A 1 117 ? 2.948 9.727 -1.853 1.00 79.44 117 VAL A C 1
ATOM 837 O O . VAL A 1 117 ? 2.534 9.578 -0.709 1.00 79.44 117 VAL A O 1
ATOM 840 N N . ALA A 1 118 ? 3.012 10.926 -2.437 1.00 82.56 118 ALA A N 1
ATOM 841 C CA . ALA A 1 118 ? 2.602 12.158 -1.765 1.00 82.56 118 ALA A CA 1
ATOM 842 C C . ALA A 1 118 ? 1.095 12.181 -1.453 1.00 82.56 118 ALA A C 1
ATOM 844 O O . ALA A 1 118 ? 0.703 12.486 -0.328 1.00 82.56 118 ALA A O 1
ATOM 845 N N . VAL A 1 119 ? 0.248 11.802 -2.415 1.00 82.94 119 VAL A N 1
ATOM 846 C CA . VAL A 1 119 ? -1.208 11.704 -2.223 1.00 82.94 119 VAL A CA 1
ATOM 847 C C . VAL A 1 119 ? -1.534 10.657 -1.167 1.00 82.94 119 VAL A C 1
ATOM 849 O O . VAL A 1 119 ? -2.306 10.927 -0.256 1.00 82.94 119 VAL A O 1
ATOM 852 N N . ALA A 1 120 ? -0.920 9.481 -1.241 1.00 79.19 120 ALA A N 1
ATOM 853 C CA . ALA A 1 120 ? -1.150 8.408 -0.292 1.00 79.19 120 ALA A CA 1
ATOM 854 C C . ALA A 1 120 ? -0.623 8.779 1.109 1.00 79.19 120 ALA A C 1
ATOM 856 O O . ALA A 1 120 ? -1.246 8.409 2.097 1.00 79.19 120 ALA A O 1
ATOM 857 N N . ALA A 1 121 ? 0.449 9.576 1.212 1.00 81.44 121 ALA A N 1
ATOM 858 C CA . ALA A 1 121 ? 0.928 10.123 2.483 1.00 81.44 121 ALA A CA 1
ATOM 859 C C . ALA A 1 121 ? -0.045 11.153 3.067 1.00 81.44 121 ALA A C 1
ATOM 861 O O . ALA A 1 121 ? -0.282 11.139 4.269 1.00 81.44 121 ALA A O 1
ATOM 862 N N . GLY A 1 122 ? -0.659 12.000 2.238 1.00 83.31 122 GLY A N 1
ATOM 863 C CA . GLY A 1 122 ? -1.720 12.905 2.683 1.00 83.31 122 GLY A CA 1
ATOM 864 C C . GLY A 1 122 ? -2.968 12.144 3.139 1.00 83.31 122 GLY A C 1
ATOM 865 O O . GLY A 1 122 ? -3.450 12.344 4.251 1.00 83.31 122 GLY A O 1
ATOM 866 N N . VAL A 1 123 ? -3.450 11.218 2.306 1.00 81.56 123 VAL A N 1
ATOM 867 C CA . VAL A 1 123 ? -4.672 10.435 2.547 1.00 81.56 123 VAL A CA 1
ATOM 868 C C . VAL A 1 123 ? -4.500 9.426 3.684 1.00 81.56 123 VAL A C 1
ATOM 870 O O . VAL A 1 123 ? -5.465 9.162 4.383 1.00 81.56 123 VAL A O 1
ATOM 873 N N . GLY A 1 124 ? -3.306 8.871 3.903 1.00 82.00 124 GLY A N 1
ATOM 874 C CA . GLY A 1 124 ? -3.024 7.928 4.992 1.00 82.00 124 GLY A CA 1
ATOM 875 C C . GLY A 1 124 ? -2.504 8.593 6.269 1.00 82.00 124 GLY A C 1
ATOM 876 O O . GLY A 1 124 ? -2.875 8.193 7.372 1.00 82.00 124 GLY A O 1
ATOM 877 N N . GLY A 1 125 ? -1.682 9.636 6.140 1.00 85.12 125 GLY A N 1
ATOM 878 C CA . GLY A 1 125 ? -1.064 10.340 7.264 1.00 85.12 125 GLY A CA 1
ATOM 879 C C . GLY A 1 125 ? -2.042 11.216 8.039 1.00 85.12 125 GLY A C 1
ATOM 880 O O . GLY A 1 125 ? -2.010 11.214 9.268 1.00 85.12 125 GLY A O 1
ATOM 881 N N . TRP A 1 126 ? -2.957 11.909 7.352 1.00 87.62 126 TRP A N 1
ATOM 882 C CA . TRP A 1 126 ? -3.970 12.731 8.021 1.00 87.62 126 TRP A CA 1
ATOM 883 C C . TRP A 1 126 ? -4.917 11.906 8.913 1.00 87.62 126 TRP A C 1
ATOM 885 O O . TRP A 1 126 ? -5.070 12.254 10.087 1.00 87.62 126 TRP A O 1
ATOM 895 N N . PRO A 1 127 ? -5.507 10.786 8.449 1.00 87.69 127 PRO A N 1
ATOM 896 C CA . PRO A 1 127 ? -6.342 9.954 9.306 1.00 87.69 127 PRO A CA 1
ATOM 897 C C . PRO A 1 127 ? -5.554 9.255 10.417 1.00 87.69 127 PRO A C 1
ATOM 899 O O . PRO A 1 127 ? -6.054 9.148 11.532 1.00 87.69 127 PRO A O 1
ATOM 902 N N . ALA A 1 128 ? -4.307 8.841 10.165 1.00 86.75 128 ALA A N 1
ATOM 903 C CA . ALA A 1 128 ? -3.457 8.303 11.224 1.00 86.75 128 ALA A CA 1
ATOM 904 C C . ALA A 1 128 ? -3.224 9.342 12.334 1.00 86.75 128 ALA A C 1
ATOM 906 O O . ALA A 1 128 ? -3.391 9.032 13.512 1.00 86.75 128 ALA A O 1
ATOM 907 N N . TRP A 1 129 ? -2.915 10.590 11.971 1.00 89.62 129 TRP A N 1
ATOM 908 C CA . TRP A 1 129 ? -2.778 11.674 12.940 1.00 89.62 129 TRP A CA 1
ATOM 909 C C . TRP A 1 129 ? -4.082 11.917 13.712 1.00 89.62 129 TRP A C 1
ATOM 911 O O . TRP A 1 129 ? -4.052 11.950 14.939 1.00 89.62 129 TRP A O 1
ATOM 921 N N . ARG A 1 130 ? -5.238 11.991 13.035 1.00 91.56 130 ARG A N 1
ATOM 922 C CA . ARG A 1 130 ? -6.547 12.130 13.705 1.00 91.56 130 ARG A CA 1
ATOM 923 C C . ARG A 1 130 ? -6.847 10.988 14.676 1.00 91.56 130 ARG A C 1
ATOM 925 O O . ARG A 1 130 ? -7.392 11.235 15.748 1.00 91.56 130 ARG A O 1
ATOM 932 N N . PHE A 1 131 ? -6.473 9.761 14.327 1.00 91.50 131 PHE A N 1
ATOM 933 C CA . PHE A 1 131 ? -6.667 8.605 15.193 1.00 91.50 131 PHE A CA 1
ATOM 934 C C . PHE A 1 131 ? -5.777 8.672 16.443 1.00 91.50 131 PHE A C 1
ATOM 936 O O . PHE A 1 131 ? -6.278 8.567 17.560 1.00 91.50 131 PHE A O 1
ATOM 943 N N . PHE A 1 132 ? -4.466 8.883 16.276 1.00 89.81 132 PHE A N 1
ATOM 944 C CA . PHE A 1 132 ? -3.517 8.850 17.396 1.00 89.81 132 PHE A CA 1
ATOM 945 C C . PHE A 1 132 ? -3.528 10.119 18.256 1.00 89.81 132 PHE A C 1
ATOM 947 O O . PHE A 1 132 ? -3.362 10.018 19.467 1.00 89.81 132 PHE A O 1
ATOM 954 N N . ALA A 1 133 ? -3.723 11.296 17.656 1.00 90.31 133 ALA A N 1
ATOM 955 C CA . ALA A 1 133 ? -3.735 12.571 18.374 1.00 90.31 133 ALA A CA 1
ATOM 956 C C . ALA A 1 133 ? -5.140 12.971 18.851 1.00 90.31 133 ALA A C 1
ATOM 958 O O . ALA A 1 133 ? -5.275 13.580 19.906 1.00 90.31 133 ALA A O 1
ATOM 959 N N . GLY A 1 134 ? -6.178 12.644 18.074 1.00 84.94 134 GLY A N 1
ATOM 960 C CA . GLY A 1 134 ? -7.558 13.060 18.342 1.00 84.94 134 GLY A CA 1
ATOM 961 C C . GLY A 1 134 ? -8.472 11.966 18.894 1.00 84.94 134 GLY A C 1
ATOM 962 O O . GLY A 1 134 ? -9.594 12.274 19.280 1.00 84.94 134 GLY A O 1
ATOM 963 N N . GLY A 1 135 ? -8.037 10.700 18.915 1.00 87.25 135 GLY A N 1
ATOM 964 C CA . GLY A 1 135 ? -8.874 9.575 19.354 1.00 87.25 135 GLY A CA 1
ATOM 965 C C . GLY A 1 135 ? -10.044 9.260 18.413 1.00 87.25 135 GLY A C 1
ATOM 966 O O . GLY A 1 135 ? -10.964 8.540 18.796 1.00 87.25 135 GLY A O 1
ATOM 967 N N . ASP A 1 136 ? -10.030 9.790 17.188 1.00 91.19 136 ASP A N 1
ATOM 968 C CA . ASP A 1 136 ? -11.106 9.615 16.214 1.00 91.19 136 ASP A CA 1
ATOM 969 C C . ASP A 1 136 ? -11.073 8.201 15.618 1.00 91.19 136 ASP A C 1
ATOM 971 O O . ASP A 1 136 ? -10.354 7.928 14.654 1.00 91.19 136 ASP A O 1
ATOM 975 N N . ALA A 1 137 ? -11.866 7.294 16.192 1.00 88.25 137 ALA A N 1
ATOM 976 C CA . ALA A 1 137 ? -11.969 5.901 15.762 1.00 88.25 137 ALA A CA 1
ATOM 977 C C . ALA A 1 137 ? -12.340 5.749 14.276 1.00 88.25 137 ALA A C 1
ATOM 979 O O . ALA A 1 137 ? -11.899 4.801 13.622 1.00 88.25 137 ALA A O 1
ATOM 980 N N . THR A 1 138 ? -13.097 6.696 13.710 1.00 91.06 138 THR A N 1
ATOM 981 C CA . THR A 1 138 ? -13.509 6.637 12.300 1.00 91.06 138 THR A CA 1
ATOM 982 C C . THR A 1 138 ? -12.339 6.871 11.346 1.00 91.06 138 THR A C 1
ATOM 984 O O . THR A 1 138 ? -12.347 6.381 10.215 1.00 91.06 138 THR A O 1
ATOM 987 N N . ALA A 1 139 ? -11.278 7.534 11.814 1.00 91.56 139 ALA A N 1
ATOM 988 C CA . ALA A 1 139 ? -10.111 7.852 11.006 1.00 91.56 139 ALA A CA 1
ATOM 989 C C . ALA A 1 139 ? -9.303 6.605 10.586 1.00 91.56 139 ALA A C 1
ATOM 991 O O . ALA A 1 139 ? -8.614 6.638 9.565 1.00 91.56 139 ALA A O 1
ATOM 992 N N . VAL A 1 140 ? -9.444 5.464 11.278 1.00 92.50 140 VAL A N 1
ATOM 993 C CA . VAL A 1 140 ? -8.824 4.188 10.857 1.00 92.50 140 VAL A CA 1
ATOM 994 C C . VAL A 1 140 ? -9.259 3.789 9.446 1.00 92.50 140 VAL A C 1
ATOM 996 O O . VAL A 1 140 ? -8.444 3.297 8.661 1.00 92.50 140 VAL A O 1
ATOM 999 N N . TRP A 1 141 ? -10.510 4.067 9.075 1.00 92.56 141 TRP A N 1
ATOM 1000 C CA . TRP A 1 141 ? -11.032 3.750 7.746 1.00 92.56 141 TRP A CA 1
ATOM 1001 C C . TRP A 1 141 ? -10.365 4.555 6.631 1.00 92.56 141 TRP A C 1
ATOM 1003 O O . TRP A 1 141 ? -10.179 4.034 5.531 1.00 92.56 141 TRP A O 1
ATOM 1013 N N . GLY A 1 142 ? -9.918 5.781 6.919 1.00 90.19 142 GLY A N 1
ATOM 1014 C CA . GLY A 1 142 ? -9.117 6.568 5.981 1.00 90.19 142 GLY A CA 1
ATOM 1015 C C . GLY A 1 142 ? -7.770 5.905 5.677 1.00 90.19 142 GLY A C 1
ATOM 1016 O O . GLY A 1 142 ? -7.368 5.812 4.518 1.00 90.19 142 GLY A O 1
ATOM 1017 N N . LEU A 1 143 ? -7.109 5.350 6.699 1.00 89.62 143 LEU A N 1
ATOM 1018 C CA . LEU A 1 143 ? -5.855 4.612 6.530 1.00 89.62 143 LEU A CA 1
ATOM 1019 C C . LEU A 1 143 ? -6.060 3.275 5.795 1.00 89.62 143 LEU A C 1
ATOM 1021 O O . LEU A 1 143 ? -5.232 2.893 4.966 1.00 89.62 143 LEU A O 1
ATOM 1025 N N . VAL A 1 144 ? -7.165 2.571 6.061 1.00 92.06 144 VAL A N 1
ATOM 1026 C CA . VAL A 1 144 ? -7.555 1.365 5.305 1.00 92.06 144 VAL A CA 1
ATOM 1027 C C . VAL A 1 144 ? -7.743 1.698 3.825 1.00 92.06 144 VAL A C 1
ATOM 1029 O O . VAL A 1 144 ? -7.164 1.034 2.966 1.00 92.06 144 VAL A O 1
ATOM 1032 N N . ALA A 1 145 ? -8.498 2.755 3.518 1.00 90.44 145 ALA A N 1
ATOM 1033 C CA . ALA A 1 145 ? -8.723 3.200 2.147 1.00 90.44 145 ALA A CA 1
ATOM 1034 C C . ALA A 1 145 ? -7.409 3.579 1.444 1.00 90.44 145 ALA A C 1
ATOM 1036 O O . ALA A 1 145 ? -7.189 3.180 0.299 1.00 90.44 145 ALA A O 1
ATOM 1037 N N . ALA A 1 146 ? -6.503 4.281 2.134 1.00 88.94 146 ALA A N 1
ATOM 1038 C CA . ALA A 1 146 ? -5.187 4.632 1.601 1.00 88.94 146 ALA A CA 1
ATOM 1039 C C . ALA A 1 146 ? -4.374 3.388 1.198 1.00 88.94 146 ALA A C 1
ATOM 1041 O O . ALA A 1 146 ? -3.835 3.331 0.089 1.00 88.94 146 ALA A O 1
ATOM 1042 N N . ASN A 1 147 ? -4.327 2.367 2.059 1.00 90.88 147 ASN A N 1
ATOM 1043 C CA . ASN A 1 147 ? -3.605 1.127 1.769 1.00 90.88 147 ASN A CA 1
ATOM 1044 C C . ASN A 1 147 ? -4.270 0.298 0.667 1.00 90.88 147 ASN A C 1
ATOM 1046 O O . ASN A 1 147 ? -3.565 -0.247 -0.181 1.00 90.88 147 ASN A O 1
ATOM 1050 N N . LEU A 1 148 ? -5.605 0.255 0.609 1.00 90.19 148 LEU A N 1
ATOM 1051 C CA . LEU A 1 148 ? -6.328 -0.375 -0.500 1.00 90.19 148 LEU A CA 1
ATOM 1052 C C . LEU A 1 148 ? -5.977 0.278 -1.841 1.00 90.19 148 LEU A C 1
ATOM 1054 O O . LEU A 1 148 ? -5.660 -0.424 -2.803 1.00 90.19 148 LEU A O 1
ATOM 1058 N N . LEU A 1 149 ? -5.976 1.613 -1.900 1.00 87.81 149 LEU A N 1
ATOM 1059 C CA . LEU A 1 149 ? -5.601 2.363 -3.100 1.00 87.81 149 LEU A CA 1
ATOM 1060 C C . LEU A 1 149 ? -4.142 2.115 -3.493 1.00 87.81 149 LEU A C 1
ATOM 1062 O O . LEU A 1 149 ? -3.849 1.913 -4.674 1.00 87.81 149 LEU A O 1
ATOM 1066 N N . LEU A 1 150 ? -3.228 2.078 -2.520 1.00 85.50 150 LEU A N 1
ATOM 1067 C CA . LEU A 1 150 ? -1.816 1.792 -2.762 1.00 85.50 150 LEU A CA 1
ATOM 1068 C C . LEU A 1 150 ? -1.614 0.369 -3.303 1.00 85.50 150 LEU A C 1
ATOM 1070 O O . LEU A 1 150 ? -0.926 0.181 -4.309 1.00 85.50 150 LEU A O 1
ATOM 1074 N N . CYS A 1 151 ? -2.255 -0.633 -2.698 1.00 87.56 151 CYS A N 1
ATOM 1075 C CA . CYS A 1 151 ? -2.214 -2.016 -3.170 1.00 87.56 151 CYS A CA 1
ATOM 1076 C C . CYS A 1 151 ? -2.822 -2.160 -4.571 1.00 87.56 151 CYS A C 1
ATOM 1078 O O . CYS A 1 151 ? -2.213 -2.793 -5.435 1.00 87.56 151 CYS A O 1
ATOM 1080 N N . ALA A 1 152 ? -3.967 -1.525 -4.836 1.00 88.06 152 ALA A N 1
ATOM 1081 C CA . ALA A 1 152 ? -4.583 -1.505 -6.162 1.00 88.06 152 ALA A CA 1
ATOM 1082 C C . ALA A 1 152 ? -3.662 -0.851 -7.207 1.00 88.06 152 ALA A C 1
ATOM 1084 O O . ALA A 1 152 ? -3.508 -1.359 -8.323 1.00 88.06 152 ALA A O 1
ATOM 1085 N N . TRP A 1 153 ? -2.979 0.236 -6.837 1.00 86.50 153 TRP A N 1
ATOM 1086 C CA . TRP A 1 153 ? -1.999 0.880 -7.706 1.00 86.50 153 TRP A CA 1
ATOM 1087 C C . TRP A 1 153 ? -0.813 -0.030 -8.018 1.00 86.50 153 TRP A C 1
ATOM 1089 O O . TRP A 1 153 ? -0.393 -0.112 -9.171 1.00 86.50 153 TRP A O 1
ATOM 1099 N N . LEU A 1 154 ? -0.274 -0.745 -7.030 1.00 84.12 154 LEU A N 1
ATOM 1100 C CA . LEU A 1 154 ? 0.819 -1.695 -7.251 1.00 84.12 154 LEU A CA 1
ATOM 1101 C C . LEU A 1 154 ? 0.364 -2.883 -8.117 1.00 84.12 154 LEU A C 1
ATOM 1103 O O . LEU A 1 154 ? 1.083 -3.293 -9.033 1.00 84.12 154 LEU A O 1
ATOM 1107 N N . ALA A 1 155 ? -0.866 -3.365 -7.926 1.00 87.06 155 ALA A N 1
ATOM 1108 C CA . ALA A 1 155 ? -1.459 -4.442 -8.719 1.00 87.06 155 ALA A CA 1
ATOM 1109 C C . ALA A 1 155 ? -1.694 -4.065 -10.197 1.00 87.06 155 ALA A C 1
ATOM 1111 O O . ALA A 1 155 ? -1.793 -4.946 -11.057 1.00 87.06 155 ALA A O 1
ATOM 1112 N N . ARG A 1 156 ? -1.701 -2.768 -10.551 1.00 88.62 156 ARG A N 1
ATOM 1113 C CA . ARG A 1 156 ? -1.931 -2.303 -11.936 1.00 88.62 156 ARG A CA 1
ATOM 1114 C C . ARG A 1 156 ? -0.958 -2.898 -12.954 1.00 88.62 156 ARG A C 1
ATOM 1116 O O . ARG A 1 156 ? -1.301 -3.014 -14.128 1.00 88.62 156 ARG A O 1
ATOM 1123 N N . GLY A 1 157 ? 0.257 -3.260 -12.533 1.00 85.75 157 GLY A N 1
ATOM 1124 C CA . GLY A 1 157 ? 1.233 -3.912 -13.410 1.00 85.75 157 GLY A CA 1
ATOM 1125 C C . GLY A 1 157 ? 0.740 -5.261 -13.932 1.00 85.75 157 GLY A C 1
ATOM 1126 O O . GLY A 1 157 ? 0.883 -5.555 -15.118 1.00 85.75 157 GLY A O 1
ATOM 1127 N N . TRP A 1 158 ? 0.086 -6.038 -13.066 1.00 87.06 158 TRP A N 1
ATOM 1128 C CA . TRP A 1 158 ? -0.491 -7.335 -13.409 1.00 87.06 158 TRP A CA 1
ATOM 1129 C C . TRP A 1 158 ? -1.670 -7.143 -14.359 1.00 87.06 158 TRP A C 1
ATOM 1131 O O . TRP A 1 158 ? -1.676 -7.714 -15.449 1.00 87.06 158 TRP A O 1
ATOM 1141 N N . ALA A 1 159 ? -2.600 -6.247 -14.014 1.00 87.44 159 ALA A N 1
ATOM 1142 C CA . ALA A 1 159 ? -3.746 -5.919 -14.864 1.00 87.44 159 ALA A CA 1
ATOM 1143 C C . ALA A 1 159 ? -3.314 -5.470 -16.274 1.00 87.44 159 ALA A C 1
ATOM 1145 O O . ALA A 1 159 ? -3.857 -5.935 -17.277 1.00 87.44 159 ALA A O 1
ATOM 1146 N N . ARG A 1 160 ? -2.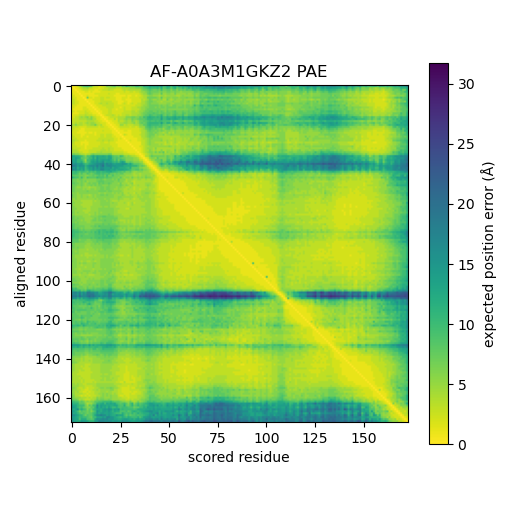270 -4.633 -16.377 1.00 87.12 160 ARG A N 1
ATOM 1147 C CA . ARG A 1 160 ? -1.710 -4.196 -17.667 1.00 87.12 160 ARG A CA 1
ATOM 1148 C C . ARG A 1 160 ? -1.125 -5.340 -18.489 1.00 87.12 160 ARG A C 1
ATOM 1150 O O . ARG A 1 160 ? -1.265 -5.313 -19.706 1.00 87.12 160 ARG A O 1
ATOM 1157 N N . ARG A 1 161 ? -0.497 -6.344 -17.872 1.00 85.06 161 ARG A N 1
ATOM 1158 C CA . ARG A 1 161 ? -0.001 -7.522 -18.603 1.00 85.06 161 ARG A CA 1
ATOM 1159 C C . ARG A 1 161 ? -1.149 -8.345 -19.188 1.00 85.06 161 ARG A C 1
ATOM 1161 O O . ARG A 1 161 ? -1.061 -8.744 -20.345 1.00 85.06 161 ARG A O 1
ATOM 1168 N N . PHE A 1 162 ? -2.218 -8.559 -18.422 1.00 83.25 162 PHE A N 1
ATOM 1169 C CA . PHE A 1 162 ? -3.365 -9.353 -18.871 1.00 83.25 162 PHE A CA 1
ATOM 1170 C C . PHE A 1 162 ? -4.223 -8.635 -19.919 1.00 83.25 162 PHE A C 1
ATOM 1172 O O . PHE A 1 162 ? -4.659 -9.259 -20.887 1.00 83.25 162 PHE A O 1
ATOM 1179 N N . TRP A 1 163 ? -4.471 -7.335 -19.747 1.00 80.75 163 TRP A N 1
ATOM 1180 C CA . TRP A 1 163 ? -5.394 -6.581 -20.605 1.00 80.75 163 TRP A CA 1
ATOM 1181 C C . TRP A 1 163 ? -4.696 -5.772 -21.702 1.00 80.75 163 TRP A C 1
ATOM 1183 O O . TRP A 1 163 ? -5.256 -5.609 -22.784 1.00 80.75 163 TRP A O 1
ATOM 1193 N N . GLY A 1 164 ? -3.477 -5.286 -21.453 1.00 69.94 164 G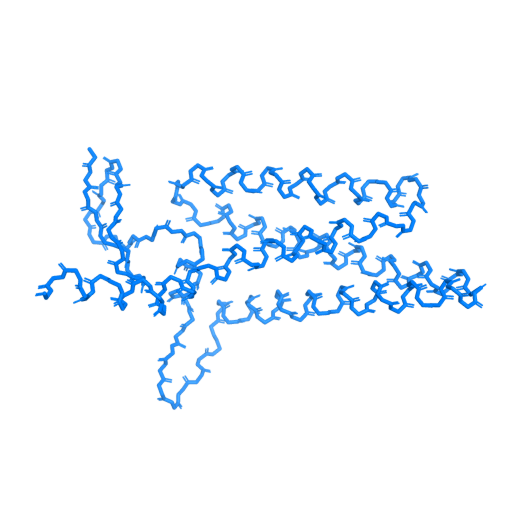LY A N 1
ATOM 1194 C CA . GLY A 1 164 ? -2.725 -4.450 -22.391 1.00 69.94 164 GLY A CA 1
ATOM 1195 C C . GLY A 1 164 ? -2.279 -5.210 -23.638 1.00 69.94 164 GLY A C 1
ATOM 1196 O O . GLY A 1 164 ? -2.525 -4.740 -24.746 1.00 69.94 164 GLY A O 1
ATOM 1197 N N . ARG A 1 165 ? -1.723 -6.422 -23.480 1.00 66.94 165 ARG A N 1
ATOM 1198 C CA . ARG A 1 165 ? -1.269 -7.236 -24.626 1.00 66.94 165 ARG A CA 1
ATOM 1199 C C . ARG A 1 165 ? -2.407 -7.596 -25.581 1.00 66.94 165 ARG A C 1
ATOM 1201 O O . ARG A 1 165 ? -2.255 -7.456 -26.786 1.00 66.94 165 ARG A O 1
ATOM 1208 N N . ARG A 1 166 ? -3.578 -7.970 -25.047 1.00 66.38 166 ARG A N 1
ATOM 1209 C CA . ARG A 1 166 ? -4.754 -8.352 -25.857 1.00 66.38 166 ARG A CA 1
ATOM 1210 C C . ARG A 1 166 ? -5.332 -7.211 -26.696 1.00 66.38 166 ARG A C 1
ATOM 1212 O O . ARG A 1 166 ? -6.054 -7.480 -27.653 1.00 66.38 166 ARG A O 1
ATOM 1219 N N . ARG A 1 167 ? -5.125 -5.955 -26.285 1.00 62.56 167 ARG A N 1
ATOM 1220 C CA . ARG A 1 167 ? -5.566 -4.780 -27.052 1.00 62.56 167 ARG A CA 1
ATOM 1221 C C . ARG A 1 167 ? -4.550 -4.402 -28.116 1.00 62.56 167 ARG A C 1
ATOM 1223 O O . ARG A 1 167 ? -4.952 -4.037 -29.208 1.00 62.56 167 ARG A O 1
ATOM 1230 N N . TRP A 1 168 ? -3.264 -4.522 -27.802 1.00 59.78 168 TRP A N 1
ATOM 1231 C CA . TRP A 1 168 ? -2.200 -4.179 -28.739 1.00 59.78 168 TRP A CA 1
ATOM 1232 C C . TRP A 1 168 ? -2.136 -5.163 -29.913 1.00 59.78 168 TRP A C 1
ATOM 1234 O O . TRP A 1 168 ? -2.175 -4.736 -31.056 1.00 59.78 168 TRP A O 1
ATOM 1244 N N . GLN A 1 169 ? -2.232 -6.469 -29.641 1.00 63.16 169 GLN A N 1
ATOM 1245 C CA . GLN A 1 169 ? -2.302 -7.503 -30.686 1.00 63.16 169 GLN A CA 1
ATOM 1246 C C . GLN A 1 169 ? -3.504 -7.356 -31.633 1.00 63.16 169 GLN A C 1
ATOM 1248 O O . GLN A 1 169 ? -3.456 -7.856 -32.744 1.00 63.16 169 GLN A O 1
ATOM 1253 N N . ARG A 1 170 ? -4.583 -6.688 -31.201 1.00 66.69 170 ARG A N 1
ATOM 1254 C CA . ARG A 1 170 ? -5.761 -6.405 -32.038 1.00 66.69 170 ARG A CA 1
ATOM 1255 C C . ARG A 1 170 ? -5.647 -5.122 -32.858 1.00 66.69 170 ARG A C 1
ATOM 1257 O O . ARG A 1 170 ? -6.483 -4.899 -33.716 1.00 66.69 170 ARG A O 1
ATOM 1264 N N . ALA A 1 171 ? -4.691 -4.251 -32.545 1.00 64.12 171 ALA A N 1
ATOM 1265 C CA . ALA A 1 171 ? -4.473 -3.009 -33.283 1.00 64.12 171 ALA A CA 1
ATOM 1266 C C . ALA A 1 171 ? -3.518 -3.199 -34.474 1.00 64.12 171 ALA A C 1
ATOM 1268 O O . ALA A 1 171 ? -3.427 -2.316 -35.319 1.00 64.12 171 ALA A O 1
ATOM 1269 N N . GLU A 1 172 ? -2.807 -4.329 -34.524 1.00 62.06 172 GLU A N 1
ATOM 1270 C CA . GLU A 1 172 ? -1.892 -4.709 -35.611 1.00 62.06 172 GLU A CA 1
ATOM 1271 C C . GLU A 1 172 ? -2.515 -5.696 -36.616 1.00 62.06 172 GLU A C 1
ATOM 1273 O O . GLU A 1 172 ? -1.859 -6.075 -37.583 1.00 62.06 172 GLU A O 1
ATOM 1278 N N . THR A 1 173 ? -3.767 -6.109 -36.386 1.00 58.31 173 THR A N 1
ATOM 1279 C CA . THR A 1 173 ? -4.589 -6.949 -37.277 1.00 58.31 173 THR A CA 1
ATOM 1280 C C . THR A 1 173 ? -5.683 -6.118 -37.916 1.00 58.31 173 THR A C 1
ATOM 1282 O O . THR A 1 173 ? -5.892 -6.258 -39.137 1.00 58.31 173 THR A O 1
#

pLDDT: mean 85.68, std 9.34, range [56.81, 97.69]

Sequence (173 aa):
MAKVECGFCGLPFSVRAPEPGATYYCCSGCALASRIPMEPGNFPVSRGLVVALLCGFGLFNQVLFALLGSAVLAEGRADVGLLALRVSAVAGLGLFALGAGLTLAARRRAWSDAILVAVAAGVGGWPAWRFFAGGDATAVWGLVAANLLLCAWLARGWARRFWGRRRWQRAET

Foldseek 3Di:
DDWDAQPQQRDIDDDPDDDPPDHDHPALLQVLVVQFDDDPPDRPPTPSVVLLCLLVVLLVLLVVLLVVLVVCVVVVNNVSSLVSLVSSLVSLVVSLVSLLVSLVVVVRDDVVSVVLNVVLCVQQVVLSCCCPVVVPSVSSVSSSVSSVVSSVRSNVSVVSNVPVVVVVVVVVD

Secondary structure (DSSP, 8-state):
-EEEE-TTT--EEEESSPPTT----SSHHHHHHTTS--BTTB----HHHHHHHHHHHHHHHHHHHHHHHHHHHHTT-HHHHHHHHHHHHHHHHHHHHHHHHHHHHT-S--HHHHHHHHHHHHHHHHHHHHHHHH--TTHHHHHHHHHHHHHHHHHHHHHHHHHHHHHHTTT--